Protein AF-A0A3C0U4K0-F1 (afdb_monomer_lite)

pLDDT: mean 78.25, std 8.09, range [46.59, 88.88]

Structure (mmCIF, N/CA/C/O backbone):
data_AF-A0A3C0U4K0-F1
#
_entry.id   AF-A0A3C0U4K0-F1
#
loop_
_atom_site.group_PDB
_atom_site.id
_atom_site.type_symbol
_atom_site.label_atom_id
_atom_site.label_alt_id
_atom_site.label_comp_id
_atom_site.label_asym_id
_atom_site.label_entity_id
_atom_site.label_seq_id
_atom_site.pdbx_PDB_ins_code
_atom_site.Cartn_x
_atom_site.Cartn_y
_atom_site.Cartn_z
_atom_site.occupancy
_atom_site.B_iso_or_equiv
_atom_site.auth_seq_id
_atom_site.auth_comp_id
_atom_site.auth_asym_id
_atom_site.auth_atom_id
_atom_site.pdbx_PDB_model_num
ATOM 1 N N . MET A 1 1 ? 13.706 0.999 4.617 1.00 46.91 1 MET A N 1
ATOM 2 C CA . MET A 1 1 ? 12.674 0.853 3.562 1.00 46.91 1 MET A CA 1
ATOM 3 C C . MET A 1 1 ? 13.389 1.088 2.247 1.00 46.91 1 MET A C 1
ATOM 5 O O . MET A 1 1 ? 13.990 2.145 2.139 1.00 46.91 1 MET A O 1
ATOM 9 N N . LEU A 1 2 ? 13.401 0.131 1.311 1.00 46.59 2 LEU A N 1
ATOM 10 C CA . LEU A 1 2 ? 13.959 0.371 -0.027 1.00 46.59 2 LEU A CA 1
ATOM 11 C C . LEU A 1 2 ? 13.242 1.587 -0.612 1.00 46.59 2 LEU A C 1
ATOM 13 O O . LEU A 1 2 ? 12.026 1.549 -0.818 1.00 46.59 2 LEU A O 1
ATOM 17 N N . SER A 1 3 ? 13.967 2.692 -0.751 1.00 59.81 3 SER A N 1
ATOM 18 C CA . SER A 1 3 ? 13.408 3.938 -1.250 1.00 59.81 3 SER A CA 1
ATOM 19 C C . SER A 1 3 ? 12.890 3.704 -2.669 1.00 59.81 3 SER A C 1
ATOM 21 O O . SER A 1 3 ? 13.427 2.878 -3.411 1.00 59.81 3 SER A O 1
ATOM 23 N N . LYS A 1 4 ? 11.836 4.429 -3.064 1.00 63.00 4 LYS A N 1
ATOM 24 C CA . LYS A 1 4 ? 11.342 4.429 -4.456 1.00 63.00 4 LYS A CA 1
ATOM 25 C C . LYS A 1 4 ? 12.493 4.617 -5.457 1.00 63.00 4 LYS A C 1
ATOM 27 O O . LYS A 1 4 ? 12.485 4.003 -6.514 1.00 63.00 4 LYS A O 1
ATOM 32 N N . ILE A 1 5 ? 13.508 5.379 -5.049 1.00 65.69 5 ILE A N 1
ATOM 33 C CA . ILE A 1 5 ? 14.747 5.653 -5.779 1.00 65.69 5 ILE A CA 1
ATOM 34 C C . ILE A 1 5 ? 15.570 4.376 -6.013 1.00 65.69 5 ILE A C 1
ATOM 36 O O . ILE A 1 5 ? 15.988 4.140 -7.138 1.00 65.69 5 ILE A O 1
ATOM 40 N N . ILE A 1 6 ? 15.753 3.511 -5.004 1.00 67.44 6 ILE A N 1
ATOM 41 C CA . ILE A 1 6 ? 16.517 2.259 -5.170 1.00 67.44 6 ILE A CA 1
ATOM 42 C C . ILE A 1 6 ? 15.798 1.294 -6.121 1.00 67.44 6 ILE A C 1
ATOM 44 O O . ILE A 1 6 ? 16.444 0.639 -6.931 1.00 67.44 6 ILE A O 1
ATOM 48 N N . ARG A 1 7 ? 14.460 1.227 -6.078 1.00 66.75 7 ARG A N 1
ATOM 49 C CA . ARG A 1 7 ? 13.685 0.392 -7.019 1.00 66.75 7 ARG A CA 1
ATOM 50 C C . ARG A 1 7 ? 13.774 0.914 -8.451 1.00 66.75 7 ARG A C 1
ATOM 52 O O . ARG A 1 7 ? 13.896 0.118 -9.378 1.00 66.75 7 ARG A O 1
ATOM 59 N N . LEU A 1 8 ? 13.743 2.237 -8.622 1.00 69.69 8 LEU A N 1
ATOM 60 C CA . LEU A 1 8 ? 13.921 2.875 -9.925 1.00 69.69 8 LEU A CA 1
ATOM 61 C C . LEU A 1 8 ? 15.330 2.609 -10.475 1.00 69.69 8 LEU A C 1
ATOM 63 O O . LEU A 1 8 ? 15.465 2.212 -11.626 1.00 69.69 8 LEU A O 1
ATOM 67 N N . GLY A 1 9 ? 16.357 2.741 -9.628 1.00 76.81 9 GLY A N 1
ATOM 68 C CA . GLY A 1 9 ? 17.744 2.429 -9.977 1.00 76.81 9 GLY A CA 1
ATOM 69 C C . GLY A 1 9 ? 17.935 0.964 -10.370 1.00 76.81 9 GLY A C 1
ATOM 70 O O . GLY A 1 9 ? 18.522 0.685 -11.408 1.00 76.81 9 GLY A O 1
ATOM 71 N N . LEU A 1 10 ? 17.365 0.027 -9.606 1.00 75.62 10 LEU A N 1
ATOM 72 C CA . LEU A 1 10 ? 17.424 -1.401 -9.931 1.00 75.62 10 LEU A CA 1
ATOM 73 C C . LEU A 1 10 ? 16.735 -1.708 -11.268 1.00 75.62 10 LEU A C 1
ATOM 75 O O . LEU A 1 10 ? 17.262 -2.463 -12.078 1.00 75.62 10 LEU A O 1
ATOM 79 N N . THR A 1 11 ? 15.582 -1.084 -11.521 1.00 74.38 11 THR A N 1
ATOM 80 C CA . THR A 1 11 ? 14.860 -1.248 -12.790 1.00 74.38 11 THR A CA 1
ATOM 81 C C . THR A 1 11 ? 15.672 -0.694 -13.962 1.00 74.38 11 THR A C 1
ATOM 83 O O . THR A 1 11 ? 15.757 -1.349 -14.994 1.00 74.38 11 THR A O 1
ATOM 86 N N . ALA A 1 12 ? 16.319 0.465 -13.796 1.00 80.94 12 ALA A N 1
ATOM 87 C CA . ALA A 1 12 ? 17.180 1.055 -14.820 1.00 80.94 12 ALA A CA 1
ATOM 88 C C . ALA A 1 12 ? 18.408 0.181 -15.128 1.00 80.94 12 ALA A C 1
ATOM 90 O O . ALA A 1 12 ? 18.767 0.032 -16.292 1.00 80.94 12 ALA A O 1
ATOM 91 N N . ILE A 1 13 ? 19.010 -0.446 -14.110 1.00 83.38 13 ILE A N 1
ATOM 92 C CA . ILE A 1 13 ? 20.142 -1.370 -14.284 1.00 83.38 13 ILE A CA 1
ATOM 93 C C . ILE A 1 13 ? 19.711 -2.620 -15.058 1.00 83.38 13 ILE A C 1
ATOM 95 O O . ILE A 1 13 ? 20.364 -2.985 -16.030 1.00 83.38 13 ILE A O 1
ATOM 99 N N . ILE A 1 14 ? 18.598 -3.255 -14.671 1.00 80.75 14 ILE A N 1
ATOM 100 C CA . ILE A 1 14 ? 18.091 -4.459 -15.353 1.00 80.75 14 ILE A CA 1
ATOM 101 C C . ILE A 1 14 ? 17.696 -4.133 -16.799 1.00 80.75 14 ILE A C 1
ATOM 103 O O . ILE A 1 14 ? 17.982 -4.905 -17.711 1.00 80.75 14 ILE A O 1
ATOM 107 N N . PHE A 1 15 ? 17.075 -2.974 -17.023 1.00 80.06 15 PHE A N 1
ATOM 108 C CA . PHE A 1 15 ? 16.703 -2.531 -18.362 1.00 80.06 15 PHE A CA 1
ATOM 109 C C . PHE A 1 15 ? 17.937 -2.236 -19.227 1.00 80.06 15 PHE A C 1
ATOM 111 O O . PHE A 1 15 ? 17.999 -2.682 -20.367 1.00 80.06 15 PHE A O 1
ATOM 118 N N . GLY A 1 16 ? 18.956 -1.569 -18.675 1.00 82.62 16 GLY A N 1
ATOM 119 C CA . GLY A 1 16 ? 20.235 -1.355 -19.359 1.00 82.62 16 GLY A CA 1
ATOM 120 C C . GLY A 1 16 ? 20.952 -2.664 -19.700 1.00 82.62 16 GLY A C 1
ATOM 121 O O . GLY A 1 16 ? 21.475 -2.807 -20.801 1.00 82.62 16 GLY A O 1
ATOM 122 N N . TRP A 1 17 ? 20.908 -3.651 -18.800 1.00 81.25 17 TRP A N 1
ATOM 123 C CA . TRP A 1 17 ? 21.466 -4.985 -19.040 1.00 81.25 17 TRP A CA 1
ATOM 124 C C . TRP A 1 17 ? 20.716 -5.747 -20.140 1.00 81.25 17 TRP A C 1
ATOM 126 O O . TRP A 1 17 ? 21.332 -6.411 -20.969 1.00 81.25 17 TRP A O 1
ATOM 136 N N . SER A 1 18 ? 19.387 -5.613 -20.184 1.00 79.00 18 SER A N 1
ATOM 137 C CA . SER A 1 18 ? 18.560 -6.165 -21.262 1.00 79.00 18 SER A CA 1
ATOM 138 C C . SER A 1 18 ? 18.928 -5.539 -22.614 1.00 79.00 18 SER A C 1
ATOM 140 O O . SER A 1 18 ? 19.164 -6.273 -23.569 1.00 79.00 18 SER A O 1
ATOM 142 N N . VAL A 1 19 ? 19.088 -4.208 -22.689 1.00 80.19 19 VAL A N 1
ATOM 143 C CA . VAL A 1 19 ? 19.543 -3.505 -23.909 1.00 80.19 19 VAL A CA 1
ATOM 144 C C . VAL A 1 19 ? 20.926 -3.982 -24.354 1.00 80.19 19 VAL A C 1
ATOM 146 O O . VAL A 1 19 ? 21.139 -4.187 -25.545 1.00 80.19 19 VAL A O 1
ATOM 149 N N . TRP A 1 20 ? 21.852 -4.206 -23.420 1.00 81.75 20 TRP A N 1
ATOM 150 C CA . TRP A 1 20 ? 23.182 -4.721 -23.747 1.00 81.75 20 TRP A CA 1
ATOM 151 C C . TRP A 1 20 ? 23.132 -6.139 -24.339 1.00 81.75 20 TRP A C 1
ATOM 153 O O . TRP A 1 20 ? 23.765 -6.388 -25.361 1.00 81.75 20 TRP A O 1
ATOM 163 N N . GLN A 1 21 ? 22.299 -7.034 -23.795 1.00 78.44 21 GLN A N 1
ATOM 164 C CA . GLN A 1 21 ? 22.098 -8.368 -24.380 1.00 78.44 21 GLN A CA 1
ATOM 165 C C . GLN A 1 21 ? 21.460 -8.346 -25.775 1.00 78.44 21 GLN A C 1
ATOM 167 O O . GLN A 1 21 ? 21.741 -9.227 -26.583 1.00 78.44 21 GLN A O 1
ATOM 172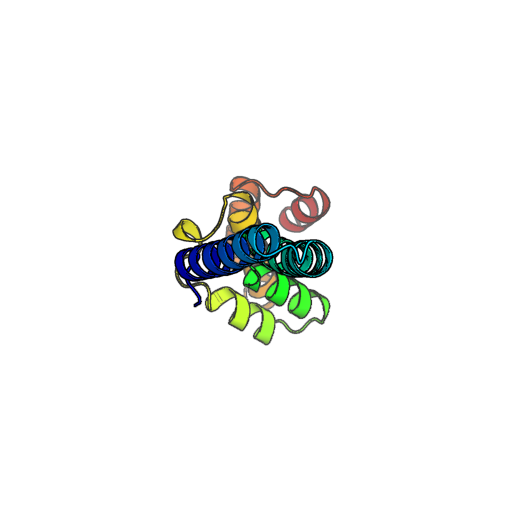 N N . PHE A 1 22 ? 20.632 -7.342 -26.087 1.00 76.81 22 PHE A N 1
ATOM 173 C CA . PHE A 1 22 ? 20.119 -7.165 -27.448 1.00 76.81 22 PHE A CA 1
ATOM 174 C C . PHE A 1 22 ? 21.216 -6.762 -28.445 1.00 76.81 22 PHE A C 1
ATOM 176 O O . PHE A 1 22 ? 21.119 -7.130 -29.614 1.00 76.81 22 PHE A O 1
ATOM 183 N N . ILE A 1 23 ? 22.249 -6.033 -28.003 1.00 80.50 23 ILE A N 1
ATOM 184 C CA . ILE A 1 23 ? 23.391 -5.639 -28.848 1.00 80.50 23 ILE A CA 1
ATOM 185 C C . ILE A 1 23 ? 24.303 -6.841 -29.130 1.00 80.50 23 ILE A C 1
ATOM 187 O O . ILE A 1 23 ? 24.794 -6.975 -30.246 1.00 80.50 23 ILE A O 1
ATOM 191 N N . ASP A 1 24 ? 24.477 -7.732 -28.151 1.00 79.06 24 ASP A N 1
ATOM 192 C CA . ASP A 1 24 ? 25.335 -8.925 -28.256 1.00 79.06 24 ASP A CA 1
ATOM 193 C C . ASP A 1 24 ? 24.707 -10.073 -29.082 1.00 79.06 24 ASP A C 1
ATOM 195 O O . ASP A 1 24 ? 25.312 -11.123 -29.270 1.00 79.06 24 ASP A O 1
ATOM 199 N N . GLY A 1 25 ? 23.484 -9.889 -29.600 1.00 77.31 25 GLY A N 1
ATOM 200 C CA . GLY A 1 25 ? 22.786 -10.868 -30.447 1.00 77.31 25 GLY A CA 1
ATOM 201 C C . GLY A 1 25 ? 21.980 -11.932 -29.688 1.00 77.31 25 GLY A C 1
ATOM 202 O O . GLY A 1 25 ? 21.253 -12.710 -30.307 1.00 77.31 25 GLY A O 1
ATOM 203 N N . GLU A 1 26 ? 22.011 -11.924 -28.353 1.00 78.62 26 GLU A N 1
ATOM 204 C CA . GLU A 1 26 ? 21.274 -12.837 -27.466 1.00 78.62 26 GLU A CA 1
ATOM 205 C C . GLU A 1 26 ? 19.817 -12.379 -27.247 1.00 78.62 26 GLU A C 1
ATOM 207 O O . GLU A 1 26 ? 19.356 -12.126 -26.128 1.00 78.62 26 GLU A O 1
ATOM 212 N N . ILE A 1 27 ? 19.055 -12.276 -28.343 1.00 73.69 27 ILE A N 1
ATOM 213 C CA . ILE A 1 27 ? 17.678 -11.741 -28.372 1.00 73.69 27 ILE A CA 1
ATOM 214 C C . ILE A 1 27 ? 16.750 -12.496 -27.400 1.00 73.69 27 ILE A C 1
ATOM 216 O O . ILE A 1 27 ? 15.911 -11.886 -26.732 1.00 73.69 27 ILE A O 1
ATOM 220 N N . GLY A 1 28 ? 16.914 -13.818 -27.278 1.00 76.00 28 GLY A N 1
ATOM 221 C CA . GLY A 1 28 ? 16.110 -14.646 -26.373 1.00 76.00 28 GLY A CA 1
ATOM 222 C C . GLY A 1 28 ? 16.347 -14.326 -24.894 1.00 76.00 28 GLY A C 1
ATOM 223 O O . GLY A 1 28 ? 15.399 -14.270 -24.109 1.00 76.00 28 GLY A O 1
ATOM 224 N N . ASN A 1 29 ? 17.595 -14.050 -24.519 1.00 75.50 29 ASN A N 1
ATOM 225 C CA . ASN A 1 29 ? 17.968 -13.740 -23.143 1.00 75.50 29 ASN A CA 1
ATOM 226 C C . ASN A 1 29 ? 17.589 -12.286 -22.779 1.00 75.50 29 ASN A C 1
ATOM 228 O O . ASN A 1 29 ? 17.064 -12.025 -21.691 1.00 75.50 29 ASN A O 1
ATOM 232 N N . GLY A 1 30 ? 17.691 -11.359 -23.742 1.00 72.94 30 GLY A N 1
ATOM 233 C CA . GLY A 1 30 ? 17.207 -9.980 -23.604 1.00 72.94 30 GLY A CA 1
ATOM 234 C C . GLY A 1 30 ? 15.699 -9.898 -23.323 1.00 72.94 30 GLY A C 1
ATOM 235 O O . GLY A 1 30 ? 15.274 -9.151 -22.435 1.00 72.94 30 GLY A O 1
ATOM 236 N N . ILE A 1 31 ? 14.891 -10.720 -24.008 1.00 76.69 31 ILE A N 1
ATOM 237 C CA . ILE A 1 31 ? 13.444 -10.862 -23.755 1.00 76.69 31 ILE A CA 1
ATOM 238 C C . ILE A 1 31 ? 13.178 -11.524 -22.397 1.00 76.69 31 ILE A C 1
ATOM 240 O O . ILE A 1 31 ? 12.294 -11.083 -21.657 1.00 76.69 31 ILE A O 1
ATOM 244 N N . ALA A 1 32 ? 13.953 -12.548 -22.029 1.00 80.06 32 ALA A N 1
ATOM 245 C CA . ALA A 1 32 ? 13.815 -13.211 -20.735 1.00 80.06 32 ALA A CA 1
ATOM 246 C C . ALA A 1 32 ? 14.066 -12.256 -19.556 1.00 80.06 32 ALA A C 1
ATOM 248 O O . ALA A 1 32 ? 13.407 -12.388 -18.529 1.00 80.06 32 ALA A O 1
ATOM 249 N N . LEU A 1 33 ? 14.948 -11.261 -19.712 1.00 75.19 33 LEU A N 1
ATOM 250 C CA . LEU A 1 33 ? 15.218 -10.215 -18.715 1.00 75.19 33 LEU A CA 1
ATOM 251 C C . LEU A 1 33 ? 14.136 -9.126 -18.634 1.00 75.19 33 LEU A C 1
ATOM 253 O O . LEU A 1 33 ? 13.964 -8.511 -17.577 1.00 75.19 33 LEU A O 1
ATOM 257 N N . LEU A 1 34 ? 13.361 -8.907 -19.700 1.00 77.12 34 LEU A N 1
ATOM 258 C CA . LEU A 1 34 ? 12.244 -7.953 -19.696 1.00 77.12 34 LEU A CA 1
ATOM 259 C C . LEU A 1 34 ? 11.087 -8.405 -18.793 1.00 77.12 34 LEU A C 1
ATOM 261 O O . LEU A 1 34 ? 10.452 -7.570 -18.151 1.00 77.12 34 LEU A O 1
ATOM 265 N N . LEU A 1 35 ? 10.834 -9.712 -18.687 1.00 78.25 35 LEU A N 1
ATOM 266 C CA . LEU A 1 35 ? 9.815 -10.283 -17.794 1.00 78.25 35 LEU A CA 1
ATOM 267 C C . LEU A 1 35 ? 10.041 -9.943 -16.302 1.00 78.25 35 LEU A C 1
ATOM 269 O O . LEU A 1 35 ? 9.149 -9.353 -15.684 1.00 78.25 35 LEU A O 1
ATOM 273 N N . PRO A 1 36 ? 11.203 -10.249 -15.691 1.00 74.69 36 PRO A N 1
ATOM 274 C CA . PRO A 1 36 ? 11.488 -9.866 -14.315 1.00 74.69 36 PRO A CA 1
ATOM 275 C C . PRO A 1 36 ? 11.595 -8.345 -14.153 1.00 74.69 36 PRO A C 1
ATOM 277 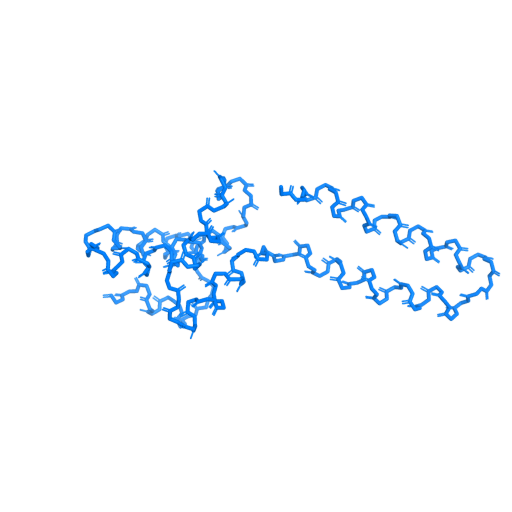O O . PRO A 1 36 ? 11.132 -7.825 -13.137 1.00 74.69 36 PRO A O 1
ATOM 280 N N . ALA A 1 37 ? 12.100 -7.607 -15.152 1.00 75.56 37 ALA A N 1
ATOM 281 C CA . ALA A 1 37 ? 12.091 -6.141 -15.126 1.00 75.56 37 ALA A CA 1
ATOM 282 C C . ALA A 1 37 ? 10.663 -5.578 -15.026 1.00 75.56 37 ALA A C 1
ATOM 284 O O . ALA A 1 37 ? 10.393 -4.701 -14.202 1.00 75.56 37 ALA A O 1
ATOM 285 N N . ALA A 1 38 ? 9.729 -6.124 -15.809 1.00 74.94 38 ALA A N 1
ATOM 286 C CA . ALA A 1 38 ? 8.324 -5.740 -15.780 1.00 74.94 38 ALA A CA 1
ATOM 287 C C . ALA A 1 38 ? 7.673 -6.055 -14.424 1.00 74.94 38 ALA A C 1
ATOM 289 O O . ALA A 1 38 ? 6.939 -5.223 -13.896 1.00 74.94 38 ALA A O 1
ATOM 290 N N . ILE A 1 39 ? 7.976 -7.204 -13.810 1.00 75.81 39 ILE A N 1
ATOM 291 C CA . ILE A 1 39 ? 7.471 -7.558 -12.470 1.00 75.81 39 ILE A CA 1
ATOM 292 C C . ILE A 1 39 ? 7.972 -6.563 -11.410 1.00 75.81 39 ILE A C 1
ATOM 294 O O . ILE A 1 39 ? 7.191 -6.080 -10.579 1.00 75.81 39 ILE A O 1
ATOM 298 N N . VAL A 1 40 ? 9.257 -6.204 -11.448 1.00 71.75 40 VAL A N 1
ATOM 299 C CA . VAL A 1 40 ? 9.844 -5.216 -10.527 1.00 71.75 40 VAL A CA 1
ATOM 300 C C . VAL A 1 40 ? 9.207 -3.837 -10.733 1.00 71.75 40 VAL A C 1
ATOM 302 O O . VAL A 1 40 ? 8.827 -3.183 -9.755 1.00 71.75 40 VAL A O 1
ATOM 305 N N . LEU A 1 41 ? 8.990 -3.432 -11.988 1.00 71.44 41 LEU A N 1
ATOM 306 C CA . LEU A 1 41 ? 8.294 -2.194 -12.341 1.00 71.44 41 LEU A CA 1
ATOM 307 C C . LEU A 1 41 ? 6.834 -2.201 -11.853 1.00 71.44 41 LEU A C 1
ATOM 309 O O . LEU A 1 41 ? 6.370 -1.221 -11.278 1.00 71.44 41 LEU A O 1
ATOM 313 N N . PHE A 1 42 ? 6.100 -3.306 -11.993 1.00 66.62 42 PHE A N 1
ATOM 314 C CA . PHE A 1 42 ? 4.725 -3.419 -11.486 1.00 66.62 42 PHE A CA 1
ATOM 315 C C . PHE A 1 42 ? 4.648 -3.266 -9.965 1.00 66.62 42 PHE A C 1
ATOM 317 O O . PHE A 1 42 ? 3.737 -2.623 -9.431 1.00 66.62 42 PHE A O 1
ATOM 324 N N . THR A 1 43 ? 5.644 -3.794 -9.260 1.00 64.06 43 THR A N 1
ATOM 325 C CA . THR A 1 43 ? 5.743 -3.703 -7.800 1.00 64.06 43 THR A CA 1
ATOM 326 C C . THR A 1 43 ? 6.050 -2.266 -7.330 1.00 64.06 43 THR A C 1
ATOM 328 O O . THR A 1 43 ? 5.822 -1.917 -6.171 1.00 64.06 43 THR A O 1
ATOM 331 N N . TYR A 1 44 ? 6.489 -1.370 -8.224 1.00 64.19 44 TYR A N 1
ATOM 332 C CA . TYR A 1 44 ? 6.646 0.060 -7.934 1.00 64.19 44 TYR A CA 1
ATOM 333 C C . TYR A 1 44 ? 5.304 0.794 -7.758 1.00 64.19 44 TYR A C 1
ATOM 335 O O . TYR A 1 44 ? 5.194 1.698 -6.925 1.00 64.19 44 TYR A O 1
ATOM 343 N N . PHE A 1 45 ? 4.261 0.404 -8.500 1.00 59.59 45 PHE A N 1
ATOM 344 C CA . PHE A 1 45 ? 2.988 1.137 -8.519 1.00 59.59 45 PHE A CA 1
ATOM 345 C C . PHE A 1 45 ? 2.126 0.922 -7.263 1.00 59.59 45 PHE A C 1
ATOM 347 O O . PHE A 1 45 ? 1.329 1.796 -6.899 1.00 59.59 45 PHE A O 1
ATOM 354 N N . ARG A 1 46 ? 2.274 -0.208 -6.557 1.00 61.94 46 ARG A N 1
ATOM 355 C CA . ARG A 1 46 ? 1.537 -0.497 -5.313 1.00 61.94 46 ARG A CA 1
ATOM 356 C C . ARG A 1 46 ? 2.459 -0.547 -4.102 1.00 61.94 46 ARG A C 1
ATOM 358 O O . ARG A 1 46 ? 3.471 -1.231 -4.096 1.00 61.94 46 ARG A O 1
ATOM 365 N N . ASN A 1 47 ? 2.059 0.132 -3.027 1.00 71.44 47 ASN A N 1
ATOM 366 C CA . ASN A 1 47 ? 2.760 0.027 -1.752 1.00 71.44 47 ASN A CA 1
ATOM 367 C C . ASN A 1 47 ? 2.516 -1.362 -1.135 1.00 71.44 47 ASN A C 1
ATOM 369 O O . ASN A 1 47 ? 1.439 -1.626 -0.598 1.00 71.44 47 ASN A O 1
ATOM 373 N N . GLU A 1 48 ? 3.522 -2.237 -1.199 1.00 72.62 48 GLU A N 1
ATOM 374 C CA . GLU A 1 48 ? 3.506 -3.612 -0.667 1.00 72.62 48 GLU A CA 1
ATOM 375 C C . GLU A 1 48 ? 2.982 -3.699 0.768 1.00 72.62 48 GLU A C 1
ATOM 377 O O . GLU A 1 48 ? 2.322 -4.662 1.138 1.00 72.62 48 GLU A O 1
ATOM 382 N N . ARG A 1 49 ? 3.230 -2.676 1.589 1.00 76.19 49 ARG A N 1
ATOM 383 C CA . ARG A 1 49 ? 2.856 -2.694 3.008 1.00 76.19 49 ARG A CA 1
ATOM 384 C C . ARG A 1 49 ? 1.357 -2.605 3.239 1.00 76.19 49 ARG A C 1
ATOM 386 O O . ARG A 1 49 ? 0.876 -3.260 4.155 1.00 76.19 49 ARG A O 1
ATOM 393 N N . ILE A 1 50 ? 0.631 -1.884 2.382 1.00 81.62 50 ILE A N 1
ATOM 394 C CA . ILE A 1 50 ? -0.840 -1.904 2.394 1.00 81.62 50 ILE A CA 1
ATOM 395 C C . ILE A 1 50 ? -1.356 -3.279 1.964 1.00 81.62 50 ILE A C 1
ATOM 397 O O . ILE A 1 50 ? -2.339 -3.779 2.503 1.00 81.62 50 ILE A O 1
ATOM 401 N N . LEU A 1 51 ? -0.682 -3.912 1.003 1.00 81.88 51 LEU A N 1
ATOM 402 C CA . LEU A 1 51 ? -1.071 -5.233 0.521 1.00 81.88 51 LEU A CA 1
ATOM 403 C C . LEU A 1 51 ? -0.866 -6.307 1.603 1.00 81.88 51 LEU A C 1
ATOM 405 O O . LEU A 1 51 ? -1.744 -7.136 1.829 1.00 81.88 51 LEU A O 1
ATOM 409 N N . ILE A 1 52 ? 0.260 -6.241 2.316 1.00 82.75 52 ILE A N 1
ATOM 410 C CA . ILE A 1 52 ? 0.583 -7.121 3.444 1.00 82.75 52 ILE A CA 1
ATOM 411 C C . ILE A 1 52 ? -0.390 -6.891 4.605 1.00 82.75 52 ILE A C 1
ATOM 413 O O . ILE A 1 52 ? -0.902 -7.854 5.173 1.00 82.75 52 ILE A O 1
ATOM 417 N N . SER A 1 53 ? -0.713 -5.638 4.942 1.00 84.31 53 SER A N 1
ATOM 418 C CA . SER A 1 53 ? -1.693 -5.362 5.995 1.00 84.31 53 SER A CA 1
ATOM 419 C C . SER A 1 53 ? -3.095 -5.851 5.622 1.00 84.31 53 SER A C 1
ATOM 421 O O . SER A 1 53 ? -3.760 -6.433 6.471 1.00 84.31 53 SER A O 1
ATOM 423 N N . LEU A 1 54 ? -3.525 -5.707 4.359 1.00 84.44 54 LEU A N 1
ATOM 424 C CA . LEU A 1 54 ? -4.778 -6.293 3.853 1.00 84.44 54 LEU A CA 1
ATOM 425 C C . LEU A 1 54 ? -4.783 -7.822 3.949 1.00 84.44 54 LEU A C 1
ATOM 427 O O . LEU A 1 54 ? -5.805 -8.424 4.267 1.00 84.44 54 LEU A O 1
ATOM 431 N N . TYR A 1 55 ? -3.656 -8.470 3.653 1.00 86.00 55 TYR A N 1
ATOM 432 C CA . TYR A 1 55 ? -3.526 -9.919 3.783 1.00 86.00 55 TYR A CA 1
ATOM 433 C C . TYR A 1 55 ? -3.667 -10.378 5.239 1.00 86.00 55 TYR A C 1
ATOM 435 O O . TYR A 1 55 ? -4.421 -11.308 5.513 1.00 86.00 55 TYR A O 1
ATOM 443 N N . HIS A 1 56 ? -3.001 -9.700 6.177 1.00 85.38 56 HIS A N 1
ATOM 444 C CA . HIS A 1 56 ? -3.133 -10.004 7.603 1.00 85.38 56 HIS A CA 1
ATOM 445 C C . HIS A 1 56 ? -4.537 -9.708 8.141 1.00 85.38 56 HIS A C 1
ATOM 447 O O . HIS A 1 56 ? -5.067 -10.521 8.893 1.00 85.38 56 HIS A O 1
ATOM 453 N N . MET A 1 57 ? -5.175 -8.623 7.688 1.00 83.56 57 MET A N 1
ATOM 454 C CA . MET A 1 57 ? -6.555 -8.290 8.059 1.00 83.56 57 MET A CA 1
ATOM 455 C C . MET A 1 57 ? -7.543 -9.373 7.619 1.00 83.56 57 MET A C 1
ATOM 457 O O . MET A 1 57 ? -8.408 -9.769 8.390 1.00 83.56 57 MET A O 1
ATOM 461 N N . ARG A 1 58 ? -7.370 -9.920 6.407 1.00 84.31 58 ARG A N 1
ATOM 462 C CA . ARG A 1 58 ? -8.183 -11.043 5.903 1.00 84.31 58 ARG A CA 1
ATOM 463 C C . ARG A 1 58 ? -7.998 -12.337 6.694 1.00 84.31 58 ARG A C 1
ATOM 465 O O . ARG A 1 58 ? -8.882 -13.182 6.677 1.00 84.31 58 ARG A O 1
ATOM 472 N N . LYS A 1 59 ? -6.863 -12.497 7.375 1.00 83.88 59 LYS A N 1
ATOM 473 C CA . LYS A 1 59 ? -6.592 -13.616 8.287 1.00 83.88 59 LYS A CA 1
ATOM 474 C C . LYS A 1 59 ? -6.989 -13.321 9.738 1.00 83.88 59 LYS A C 1
ATOM 476 O O . LYS A 1 59 ? -6.623 -14.092 10.618 1.00 83.88 59 LYS A O 1
ATOM 481 N N . SER A 1 60 ? -7.677 -12.206 9.992 1.00 79.81 60 SER A N 1
ATOM 482 C CA . SER A 1 60 ? -8.034 -11.727 11.334 1.00 79.81 60 SER A CA 1
ATOM 483 C C . SER A 1 60 ? -6.828 -11.474 12.259 1.00 79.81 60 SER A C 1
ATOM 485 O O . SER A 1 60 ? -6.984 -11.375 13.472 1.00 79.81 60 SER A O 1
ATOM 487 N N . ASP A 1 61 ? -5.613 -11.329 11.711 1.00 85.75 61 ASP A N 1
ATOM 488 C CA . ASP A 1 61 ? -4.390 -11.050 12.478 1.00 85.75 61 ASP A CA 1
ATOM 489 C C . ASP A 1 61 ? -4.138 -9.535 12.539 1.00 85.75 61 ASP A C 1
ATOM 491 O O . ASP A 1 61 ? -3.358 -8.947 11.780 1.00 85.75 61 ASP A O 1
ATOM 495 N N . VAL A 1 62 ? -4.864 -8.893 13.450 1.00 84.25 62 VAL A N 1
ATOM 496 C CA . VAL A 1 62 ? -4.923 -7.433 13.611 1.00 84.25 62 VAL A CA 1
ATOM 497 C C . VAL A 1 62 ? -3.583 -6.847 14.066 1.00 84.25 62 VAL A C 1
ATOM 499 O O . VAL A 1 62 ? -3.177 -5.780 13.605 1.00 84.25 62 VAL A O 1
ATOM 502 N N . ALA A 1 63 ? -2.851 -7.569 14.921 1.00 85.75 63 ALA A N 1
ATOM 503 C CA . ALA A 1 63 ? -1.569 -7.126 15.464 1.00 85.75 63 ALA A CA 1
ATOM 504 C C . ALA A 1 63 ? -0.478 -7.067 14.383 1.00 85.75 63 ALA A C 1
ATOM 506 O O . ALA A 1 63 ? 0.272 -6.089 14.291 1.00 85.75 63 ALA A O 1
ATOM 507 N N . LYS A 1 64 ? -0.395 -8.084 13.510 1.00 83.94 64 LYS A N 1
ATOM 508 C CA . LYS A 1 64 ? 0.548 -8.052 12.378 1.00 83.94 64 LYS A CA 1
ATOM 509 C C . LYS A 1 64 ? 0.134 -7.047 11.309 1.00 83.94 64 LYS A C 1
ATOM 511 O O . LYS A 1 64 ? 1.013 -6.426 10.695 1.00 83.94 64 LYS A O 1
ATOM 516 N N . ALA A 1 65 ? -1.170 -6.861 11.099 1.00 84.06 65 ALA A N 1
ATOM 517 C CA . ALA A 1 65 ? -1.686 -5.839 10.195 1.00 84.06 65 ALA A CA 1
ATOM 518 C C . ALA A 1 65 ? -1.269 -4.435 10.659 1.00 84.06 65 ALA A C 1
ATOM 520 O O . ALA A 1 65 ? -0.661 -3.699 9.880 1.00 84.06 65 ALA A O 1
ATOM 521 N N . GLU A 1 66 ? -1.484 -4.107 11.936 1.00 84.81 66 GLU A N 1
ATOM 522 C CA . GLU A 1 66 ? -1.080 -2.834 12.540 1.00 84.81 66 GLU A CA 1
ATOM 523 C C . GLU A 1 66 ? 0.434 -2.630 12.468 1.00 84.81 66 GLU A C 1
ATOM 525 O O . GLU A 1 66 ? 0.898 -1.592 11.996 1.00 84.81 66 GLU A O 1
ATOM 530 N N . LYS A 1 67 ? 1.224 -3.643 12.846 1.00 86.19 67 LYS A N 1
ATOM 531 C CA . LYS A 1 67 ? 2.690 -3.571 12.785 1.00 86.19 67 LYS A CA 1
ATOM 532 C C . LYS A 1 67 ? 3.195 -3.285 11.374 1.00 86.19 67 LYS A C 1
ATOM 534 O O . LYS A 1 67 ? 4.189 -2.581 11.218 1.00 86.19 67 LYS A O 1
ATOM 539 N N . SER A 1 68 ? 2.534 -3.822 10.350 1.00 82.44 68 SER A N 1
ATOM 540 C CA . SER A 1 68 ? 2.870 -3.583 8.941 1.00 82.44 68 SER A CA 1
ATOM 541 C C . SER A 1 68 ? 2.445 -2.188 8.471 1.00 82.44 68 SER A C 1
ATOM 543 O O . SER A 1 68 ? 3.173 -1.560 7.695 1.00 82.44 68 SER A O 1
ATOM 545 N N . LEU A 1 69 ? 1.318 -1.689 8.991 1.00 82.88 69 LEU A N 1
ATOM 546 C CA . LEU A 1 69 ? 0.773 -0.361 8.717 1.00 82.88 69 LEU A CA 1
ATOM 547 C C . LEU A 1 69 ? 1.621 0.748 9.363 1.00 82.88 69 LEU A C 1
ATOM 549 O O . LEU A 1 69 ? 2.117 1.623 8.662 1.00 82.88 69 LEU A O 1
ATOM 553 N N . LEU A 1 70 ? 1.868 0.670 10.676 1.00 81.56 70 LEU A N 1
ATOM 554 C CA . LEU A 1 70 ? 2.633 1.651 11.466 1.00 81.56 70 LEU A CA 1
ATOM 555 C C . LEU A 1 70 ? 4.087 1.770 11.032 1.00 81.56 70 LEU A C 1
ATOM 557 O O . LEU A 1 70 ? 4.732 2.804 11.185 1.00 81.56 70 LEU A O 1
ATOM 561 N N . ARG A 1 71 ? 4.603 0.710 10.420 1.00 80.75 71 ARG A N 1
ATOM 562 C CA . ARG A 1 71 ? 5.917 0.707 9.796 1.00 80.75 71 ARG A CA 1
ATOM 563 C C . ARG A 1 71 ? 6.020 1.807 8.725 1.00 80.75 71 ARG A C 1
ATOM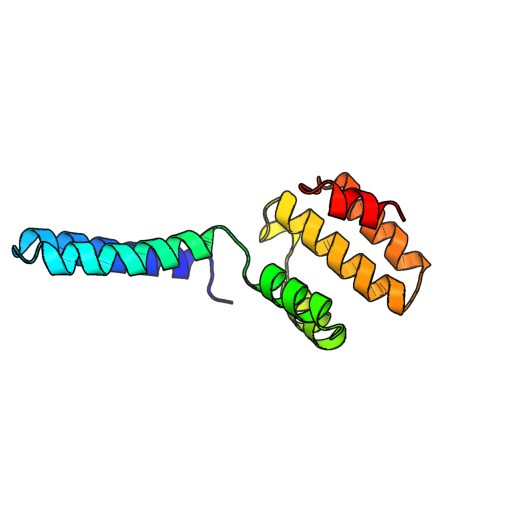 565 O O . ARG A 1 71 ? 7.126 2.071 8.248 1.00 80.75 71 ARG A O 1
ATOM 572 N N . ILE A 1 72 ? 4.904 2.346 8.208 1.00 79.19 72 ILE A N 1
ATOM 573 C CA . ILE A 1 72 ? 4.832 3.460 7.248 1.00 79.19 72 ILE A CA 1
ATOM 574 C C . ILE A 1 72 ? 4.955 4.774 8.036 1.00 79.19 72 ILE A C 1
ATOM 576 O O . ILE A 1 72 ? 3.957 5.379 8.410 1.00 79.19 72 ILE A O 1
ATOM 580 N N . SER A 1 73 ? 6.184 5.246 8.257 1.00 64.19 73 SER A N 1
ATOM 581 C CA . SER A 1 73 ? 6.435 6.443 9.080 1.00 64.19 73 SER A CA 1
ATOM 582 C C . SER A 1 73 ? 5.866 7.752 8.513 1.00 64.19 73 SER A C 1
ATOM 584 O O . SER A 1 73 ? 5.706 8.716 9.251 1.00 64.19 73 SER A O 1
ATOM 586 N N . SER A 1 74 ? 5.574 7.844 7.209 1.00 71.81 74 SER A N 1
ATOM 587 C CA . SER A 1 74 ? 5.027 9.072 6.600 1.00 71.81 74 SER A CA 1
ATOM 588 C C . SER A 1 74 ? 3.998 8.767 5.509 1.00 71.81 74 SER A C 1
ATOM 590 O O . SER A 1 74 ? 4.332 8.816 4.317 1.00 71.81 74 SER A O 1
ATOM 592 N N . PRO A 1 75 ? 2.740 8.470 5.888 1.00 68.50 75 PRO A N 1
ATOM 593 C CA . PRO A 1 75 ? 1.699 8.077 4.946 1.00 68.50 75 PRO A CA 1
ATOM 594 C C . PRO A 1 75 ? 1.420 9.155 3.890 1.00 68.50 75 PRO A C 1
ATOM 596 O O . PRO A 1 75 ? 1.364 8.863 2.702 1.00 68.50 75 PRO A O 1
ATOM 599 N N . GLN A 1 76 ? 1.346 10.420 4.315 1.00 66.69 76 GLN A N 1
ATOM 600 C CA . GLN A 1 76 ? 1.001 11.563 3.457 1.00 66.69 76 GLN A CA 1
ATOM 601 C C . GLN A 1 76 ? 2.040 11.885 2.382 1.00 66.69 76 GLN A C 1
ATOM 603 O O . GLN A 1 76 ? 1.670 12.294 1.289 1.00 66.69 76 GLN A O 1
ATOM 608 N N . LYS A 1 77 ? 3.331 11.674 2.666 1.00 66.50 77 LYS A N 1
ATOM 609 C CA . LYS A 1 77 ? 4.410 11.906 1.692 1.00 66.50 77 LYS A CA 1
ATOM 610 C C . LYS A 1 77 ? 4.696 10.681 0.823 1.00 66.50 77 LYS A C 1
ATOM 612 O O . LYS A 1 77 ? 5.176 10.813 -0.297 1.00 66.50 77 LYS A O 1
ATOM 617 N N . SER A 1 78 ? 4.434 9.480 1.340 1.00 64.25 78 SER A N 1
ATOM 618 C CA . SER A 1 78 ? 4.851 8.239 0.675 1.00 64.25 78 SER A CA 1
ATOM 619 C C . SER A 1 78 ? 3.778 7.644 -0.236 1.00 64.25 78 SER A C 1
ATOM 621 O O . SER A 1 78 ? 4.126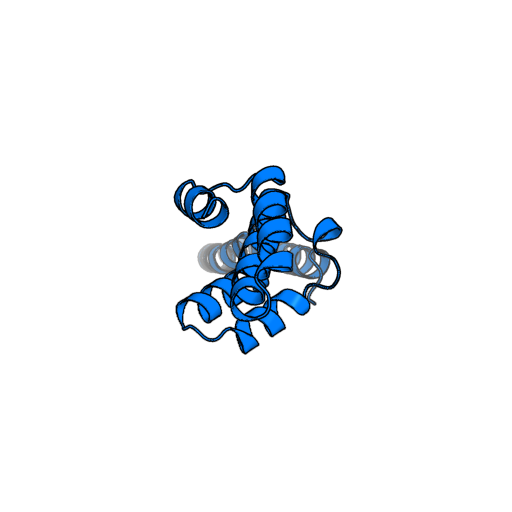 6.929 -1.183 1.00 64.25 78 SER A O 1
ATOM 623 N N . LEU A 1 79 ? 2.495 7.907 0.036 1.00 71.44 79 LEU A N 1
ATOM 624 C CA . LEU A 1 79 ? 1.371 7.251 -0.628 1.00 71.44 79 LEU A CA 1
ATOM 625 C C . LEU A 1 79 ? 0.574 8.194 -1.529 1.00 71.44 79 LEU A C 1
ATOM 627 O O . LEU A 1 79 ? 0.369 9.364 -1.229 1.00 71.44 79 LEU A O 1
ATOM 631 N N . ILE A 1 80 ? 0.092 7.636 -2.639 1.00 78.31 80 ILE A N 1
ATOM 632 C CA . ILE A 1 80 ? -0.861 8.292 -3.545 1.00 78.31 80 ILE A CA 1
ATOM 633 C C . ILE A 1 80 ? -2.205 8.431 -2.808 1.00 78.31 80 ILE A C 1
ATOM 635 O O . ILE A 1 80 ? -2.535 7.558 -2.008 1.00 78.31 80 ILE A O 1
ATOM 639 N N . LYS A 1 81 ? -3.013 9.466 -3.095 1.00 78.19 81 LYS A N 1
ATOM 640 C CA . LYS A 1 81 ? -4.310 9.730 -2.422 1.00 78.19 81 LYS A CA 1
ATOM 641 C C . LYS A 1 81 ? -5.174 8.475 -2.216 1.00 78.19 81 LYS A C 1
ATOM 643 O O . LYS A 1 81 ? -5.608 8.215 -1.102 1.00 78.19 81 LYS A O 1
ATOM 648 N N . GLY A 1 82 ? -5.331 7.637 -3.244 1.00 77.94 82 GLY A N 1
ATOM 649 C CA . GLY A 1 82 ? -6.086 6.385 -3.111 1.00 77.94 82 GLY A CA 1
ATOM 650 C C . GLY A 1 82 ? -5.477 5.421 -2.086 1.00 77.94 82 GLY A C 1
ATOM 651 O O . GLY A 1 82 ? -6.181 4.891 -1.237 1.00 77.94 82 GLY A O 1
ATOM 652 N N . GLN A 1 83 ? -4.156 5.234 -2.105 1.00 80.88 83 GLN A N 1
ATOM 653 C CA . GLN A 1 83 ? -3.462 4.402 -1.119 1.00 80.88 83 GLN A CA 1
ATOM 654 C C . GLN A 1 83 ? -3.519 5.007 0.298 1.00 80.88 83 GLN A C 1
ATOM 656 O O . GLN A 1 83 ? -3.586 4.273 1.279 1.00 80.88 83 GLN A O 1
ATOM 661 N N . LEU A 1 84 ? -3.525 6.337 0.417 1.00 84.75 84 LEU A N 1
ATOM 662 C CA . LEU A 1 84 ? -3.708 7.038 1.688 1.00 84.75 84 LEU A CA 1
ATOM 663 C C . LEU A 1 84 ? -5.110 6.802 2.271 1.00 84.75 84 LEU A C 1
ATOM 665 O O . LEU A 1 84 ? -5.245 6.573 3.470 1.00 84.75 84 LEU A O 1
ATOM 669 N N . ALA A 1 85 ? -6.139 6.797 1.421 1.00 86.62 85 ALA A N 1
ATOM 670 C CA . ALA A 1 85 ? -7.505 6.477 1.824 1.00 86.62 85 ALA A CA 1
ATOM 671 C C . ALA A 1 85 ? -7.586 5.043 2.383 1.00 86.62 85 ALA A C 1
ATOM 673 O O . ALA A 1 85 ? -8.120 4.834 3.470 1.00 86.62 85 ALA A O 1
ATOM 674 N N . TYR A 1 86 ? -6.946 4.078 1.710 1.00 86.62 86 TYR A N 1
ATOM 675 C CA . TYR A 1 86 ? -6.822 2.696 2.194 1.00 86.62 86 TYR A CA 1
ATOM 676 C C . TYR A 1 86 ? -6.070 2.576 3.522 1.00 86.62 86 TYR A C 1
ATOM 678 O O . TYR A 1 86 ? -6.439 1.762 4.366 1.00 86.62 86 TYR A O 1
ATOM 686 N N . TYR A 1 87 ? -5.031 3.388 3.731 1.00 87.94 87 TYR A N 1
ATOM 687 C CA . TYR A 1 87 ? -4.314 3.431 5.004 1.00 87.94 87 TYR A CA 1
ATOM 688 C C . TYR A 1 87 ? -5.237 3.860 6.154 1.00 87.94 87 TYR A C 1
ATOM 690 O O . TYR A 1 87 ? -5.266 3.200 7.191 1.00 87.94 87 TYR A O 1
ATOM 698 N N . TYR A 1 88 ? -6.020 4.929 5.970 1.00 88.88 88 TYR A N 1
ATOM 699 C CA . TYR A 1 88 ? -6.958 5.392 6.998 1.00 88.88 88 TYR A CA 1
ATOM 700 C C . TYR A 1 88 ? -8.104 4.414 7.242 1.00 88.88 88 TYR A C 1
ATOM 702 O O . TYR A 1 88 ? -8.500 4.237 8.389 1.00 88.88 88 TYR A O 1
ATOM 710 N N . LEU A 1 89 ? -8.582 3.740 6.195 1.00 88.62 89 LEU A N 1
ATOM 711 C CA . LEU A 1 89 ? -9.608 2.711 6.314 1.00 88.62 89 LEU A CA 1
ATOM 712 C C . LEU A 1 89 ? -9.130 1.529 7.165 1.00 88.62 89 LEU A C 1
ATOM 714 O O . LEU A 1 89 ? -9.788 1.163 8.134 1.00 88.62 89 LEU A O 1
ATOM 718 N N . LEU A 1 90 ? -7.951 0.981 6.857 1.00 87.94 90 LEU A N 1
ATOM 719 C CA . LEU A 1 90 ? -7.374 -0.128 7.622 1.00 87.94 90 LEU A CA 1
ATOM 720 C C . LEU A 1 90 ? -7.077 0.266 9.069 1.00 87.94 90 LEU A C 1
ATOM 722 O O . LEU A 1 90 ? -7.325 -0.520 9.976 1.00 87.94 90 LEU A O 1
ATOM 726 N N . LEU A 1 91 ? -6.570 1.481 9.295 1.00 88.25 91 LEU A N 1
ATOM 727 C CA . LEU A 1 91 ? -6.321 1.977 10.647 1.00 88.25 91 LEU A CA 1
ATOM 728 C C . LEU A 1 91 ? -7.631 2.163 11.429 1.00 88.25 91 LEU A C 1
ATOM 730 O O . LEU A 1 91 ? -7.694 1.797 12.598 1.00 88.25 91 LEU A O 1
ATOM 734 N N . GLY A 1 92 ? -8.680 2.673 10.778 1.00 88.12 92 GLY A N 1
ATOM 735 C CA . GLY A 1 92 ? -10.017 2.794 11.362 1.00 88.12 92 GLY A CA 1
ATOM 736 C C . GLY A 1 92 ? -10.605 1.439 11.760 1.00 88.12 92 GLY A C 1
ATOM 737 O O . GLY A 1 92 ? -11.134 1.309 12.857 1.00 88.12 92 GLY A O 1
ATOM 738 N N . MET A 1 93 ? -10.430 0.406 10.931 1.00 86.62 93 MET A N 1
ATOM 739 C CA . MET A 1 93 ? -10.860 -0.963 11.251 1.00 86.62 93 MET A CA 1
ATOM 740 C C . MET A 1 93 ? -10.111 -1.575 12.437 1.00 86.62 93 MET A C 1
ATOM 742 O O . MET A 1 93 ? -10.716 -2.263 13.255 1.00 86.62 93 MET A O 1
ATOM 746 N N . ILE A 1 94 ? -8.801 -1.334 12.545 1.00 87.81 94 ILE A N 1
ATOM 747 C CA . ILE A 1 94 ? -7.995 -1.806 13.683 1.00 87.81 94 ILE A CA 1
ATOM 748 C C . ILE A 1 94 ? -8.456 -1.117 14.970 1.00 87.81 94 ILE A C 1
ATOM 750 O O . ILE A 1 94 ? -8.680 -1.771 15.985 1.00 87.81 94 ILE A O 1
ATOM 754 N N . GLU A 1 95 ? -8.629 0.205 14.924 1.00 86.50 95 GLU A N 1
ATOM 755 C CA . GLU A 1 95 ? -9.049 0.993 16.083 1.00 86.50 95 GLU A CA 1
ATOM 756 C C . GLU A 1 95 ? -10.503 0.720 16.483 1.00 86.50 95 GLU A C 1
ATOM 758 O O . GLU A 1 95 ? -10.814 0.795 17.669 1.00 86.50 95 GLU A O 1
ATOM 763 N N . SER A 1 96 ? -11.374 0.324 15.547 1.00 83.94 96 SER A N 1
ATOM 764 C CA . SER A 1 96 ? -12.758 -0.086 15.835 1.00 83.94 96 SER A CA 1
ATOM 765 C C . SER A 1 96 ? -12.815 -1.235 16.846 1.00 83.94 96 SER A C 1
ATOM 767 O O . SER A 1 96 ? -13.668 -1.241 17.729 1.00 83.94 96 SER A O 1
ATOM 769 N N . GLN A 1 97 ? -11.831 -2.139 16.807 1.00 82.06 97 GLN A N 1
ATOM 770 C CA . GLN A 1 97 ? -11.721 -3.252 17.754 1.00 82.06 97 GLN A CA 1
ATOM 771 C C . GLN A 1 97 ? -11.220 -2.829 19.146 1.00 82.06 97 GLN A C 1
ATOM 773 O O . GLN A 1 97 ? -11.339 -3.598 20.096 1.00 82.06 97 GLN A O 1
ATOM 778 N N . ARG A 1 98 ? -10.644 -1.626 19.291 1.00 80.75 98 ARG A N 1
ATOM 779 C CA . ARG A 1 98 ? -10.083 -1.116 20.557 1.00 80.75 98 ARG A CA 1
ATOM 780 C C . ARG A 1 98 ? -10.953 -0.041 21.196 1.00 80.75 98 ARG A C 1
ATOM 782 O O . ARG A 1 98 ? -11.234 -0.102 22.389 1.00 80.75 98 ARG A O 1
ATOM 789 N N . LYS A 1 99 ? -11.298 0.996 20.427 1.00 77.25 99 LYS A N 1
ATOM 790 C CA . LYS A 1 99 ? -12.033 2.188 20.867 1.00 77.25 99 LYS A CA 1
ATOM 791 C C . LYS A 1 99 ? -12.859 2.755 19.713 1.00 77.25 99 LYS A C 1
ATOM 793 O O . LYS A 1 99 ? -12.320 3.353 18.783 1.00 77.25 99 LYS A O 1
ATOM 798 N N . VAL A 1 100 ? -14.179 2.674 19.850 1.00 73.06 100 VAL A N 1
ATOM 799 C CA . VAL A 1 100 ? -15.154 3.076 18.822 1.00 73.06 100 VAL A CA 1
ATOM 800 C C . VAL A 1 100 ? -14.977 4.536 18.368 1.00 73.06 100 VAL A C 1
ATOM 802 O O . VAL A 1 100 ? -14.932 4.811 17.173 1.00 73.06 100 VAL A O 1
ATOM 805 N N . GLY A 1 101 ? -14.769 5.480 19.295 1.00 77.75 101 GLY A N 1
ATOM 806 C CA . GLY A 1 101 ? -14.741 6.914 18.957 1.00 77.75 101 GLY A CA 1
ATOM 807 C C . GLY A 1 101 ? -13.584 7.356 18.045 1.00 77.75 101 GLY A C 1
ATOM 808 O O . GLY A 1 101 ? -13.743 8.259 17.224 1.00 77.75 101 GLY A O 1
ATOM 809 N N . LYS A 1 102 ? -12.409 6.715 18.140 1.00 80.50 102 LYS A N 1
ATOM 810 C CA . LYS A 1 102 ? -11.274 7.035 17.250 1.00 80.50 102 LYS A CA 1
ATOM 811 C C . LYS A 1 102 ? -11.457 6.445 15.853 1.00 80.50 102 LYS A C 1
ATOM 813 O O . LYS A 1 102 ? -11.006 7.046 14.876 1.00 80.50 102 LYS A O 1
ATOM 818 N N . ALA A 1 103 ? -12.129 5.301 15.760 1.00 84.25 103 ALA A N 1
ATOM 819 C CA . ALA A 1 103 ? -12.364 4.600 14.508 1.00 84.25 103 ALA A CA 1
ATOM 820 C C . ALA A 1 103 ? -13.218 5.431 13.545 1.00 84.25 103 ALA A C 1
ATOM 822 O O . ALA A 1 103 ? -12.825 5.637 12.400 1.00 84.25 103 ALA A O 1
ATOM 823 N N . GLU A 1 104 ? -14.321 6.000 14.031 1.00 84.06 104 GLU A N 1
ATOM 824 C CA . GLU A 1 104 ? -15.257 6.773 13.207 1.00 84.06 104 GLU A CA 1
ATOM 825 C C . GLU A 1 104 ? -14.585 7.987 12.540 1.00 84.06 104 GLU A C 1
ATOM 827 O O . GLU A 1 104 ? -14.790 8.278 11.360 1.00 84.06 104 GLU A O 1
ATOM 832 N N . THR A 1 105 ? -13.690 8.660 13.270 1.00 87.94 105 THR A N 1
ATOM 833 C CA . THR A 1 105 ? -12.932 9.806 12.746 1.00 87.94 105 THR A CA 1
ATOM 834 C C . THR A 1 105 ? -11.984 9.382 11.618 1.00 87.94 105 THR A C 1
ATOM 836 O O . THR A 1 105 ? -11.847 10.079 10.609 1.00 87.94 105 THR A O 1
ATOM 839 N N . LEU A 1 106 ? -11.332 8.224 11.762 1.00 88.06 106 LEU A N 1
ATOM 840 C CA . LEU A 1 106 ? -10.427 7.672 10.752 1.00 88.06 106 LEU A CA 1
ATOM 841 C C . LEU A 1 106 ? -11.180 7.181 9.510 1.00 88.06 106 LEU A C 1
ATOM 843 O O . LEU A 1 106 ? -10.725 7.434 8.394 1.00 88.06 106 LEU A O 1
ATOM 847 N N . LEU A 1 107 ? -12.345 6.554 9.685 1.00 87.44 107 LEU A N 1
ATOM 848 C CA . LEU A 1 107 ? -13.195 6.087 8.58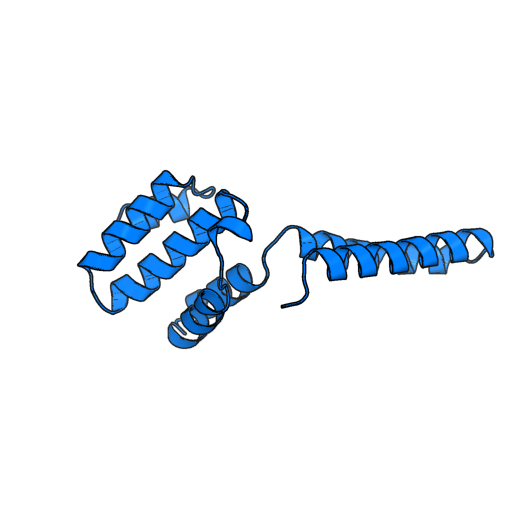6 1.00 87.44 107 LEU A CA 1
ATOM 849 C C . LEU A 1 107 ? -13.777 7.259 7.780 1.00 87.44 107 LEU A C 1
ATOM 851 O O . LEU A 1 107 ? -13.655 7.282 6.553 1.00 87.44 107 LEU A O 1
ATOM 855 N N . LYS A 1 108 ? -14.272 8.310 8.451 1.00 87.56 108 LYS A N 1
ATOM 856 C CA . LYS A 1 108 ? -14.679 9.570 7.797 1.00 87.56 108 LYS A CA 1
ATOM 857 C C . LYS A 1 108 ? -13.524 10.201 7.016 1.00 87.56 108 LYS A C 1
ATOM 859 O O . LYS A 1 108 ? -13.693 10.636 5.876 1.00 87.56 108 LYS A O 1
ATOM 864 N N . LYS A 1 109 ? -12.315 10.198 7.587 1.00 87.56 109 LYS A N 1
ATOM 865 C CA . LYS A 1 109 ? -11.110 10.691 6.903 1.00 87.56 109 LYS A CA 1
ATOM 866 C C . LYS A 1 109 ? -10.750 9.845 5.678 1.00 87.56 109 LYS A C 1
ATOM 868 O O . LYS A 1 109 ? -10.339 10.405 4.660 1.00 87.56 109 LYS A O 1
ATOM 873 N N . ALA A 1 110 ? -10.920 8.526 5.744 1.00 87.06 110 ALA A N 1
ATOM 874 C CA . ALA A 1 110 ? -10.701 7.622 4.617 1.00 87.06 110 ALA A CA 1
ATOM 875 C C . ALA A 1 110 ? -11.658 7.920 3.453 1.00 87.06 110 ALA A C 1
ATOM 877 O O . ALA A 1 110 ? -11.209 8.044 2.312 1.00 87.06 110 ALA A O 1
ATOM 878 N N . LEU A 1 111 ? -12.947 8.122 3.749 1.00 85.50 111 LEU A N 1
ATOM 879 C CA . LEU A 1 111 ? -13.960 8.509 2.762 1.00 85.50 111 LEU A CA 1
ATOM 880 C C . LEU A 1 111 ? -13.613 9.840 2.088 1.00 85.50 111 LEU A C 1
ATOM 882 O O . LEU A 1 111 ? -13.548 9.901 0.860 1.00 85.50 111 LEU A O 1
ATOM 886 N N . ASN A 1 112 ? -13.289 10.867 2.879 1.00 86.06 112 ASN A N 1
ATOM 887 C CA . ASN A 1 112 ? -12.932 12.198 2.370 1.00 86.06 112 ASN A CA 1
ATOM 888 C C . ASN A 1 112 ? -11.648 12.203 1.529 1.00 86.06 112 ASN A C 1
ATOM 890 O O . ASN A 1 112 ? -11.479 13.043 0.650 1.00 86.06 112 ASN A O 1
ATOM 894 N N . THR A 1 113 ? -10.729 11.269 1.782 1.00 83.81 113 THR A N 1
ATOM 895 C CA . THR A 1 113 ? -9.479 11.158 1.014 1.00 83.81 113 THR A CA 1
ATOM 896 C C . THR A 1 113 ? -9.717 10.625 -0.410 1.00 83.81 113 THR A C 1
ATOM 898 O O . THR A 1 113 ? -8.908 10.883 -1.303 1.00 83.81 113 THR A O 1
ATOM 901 N N . GLY A 1 114 ? -10.827 9.919 -0.652 1.00 81.69 114 GLY A N 1
ATOM 902 C CA . GLY A 1 114 ? -11.176 9.380 -1.968 1.00 81.69 114 GLY A CA 1
ATOM 903 C C . GLY A 1 114 ? -10.833 7.899 -2.108 1.00 81.69 114 GLY A C 1
ATOM 904 O O . GLY A 1 114 ? -9.889 7.506 -2.799 1.00 81.69 114 GLY A O 1
ATOM 905 N N . LEU A 1 115 ? -11.623 7.067 -1.438 1.00 80.94 115 LEU A N 1
ATOM 906 C CA . LEU A 1 115 ? -11.571 5.613 -1.539 1.00 80.94 115 LEU A CA 1
ATOM 907 C C . LEU A 1 115 ? -12.045 5.149 -2.930 1.00 80.94 115 LEU A C 1
ATOM 909 O O . LEU A 1 115 ? -13.021 5.680 -3.458 1.00 80.94 115 LEU A O 1
ATOM 913 N N . ARG A 1 116 ? -11.365 4.171 -3.544 1.00 75.62 116 ARG A N 1
ATOM 914 C CA . ARG A 1 116 ? -11.636 3.795 -4.947 1.00 75.62 116 ARG A CA 1
ATOM 915 C C . ARG A 1 116 ? -12.742 2.751 -5.113 1.00 75.62 116 ARG A C 1
ATOM 917 O O . ARG A 1 116 ? -13.523 2.884 -6.044 1.00 75.62 116 ARG A O 1
ATOM 924 N N . MET A 1 117 ? -12.803 1.738 -4.250 1.00 79.81 117 MET A N 1
ATOM 925 C CA . MET A 1 117 ? -13.800 0.658 -4.330 1.00 79.81 117 MET A CA 1
ATOM 926 C C . MET A 1 117 ? -15.070 1.004 -3.557 1.00 79.81 117 MET A C 1
ATOM 928 O O . MET A 1 117 ? -15.004 1.436 -2.409 1.00 79.81 117 MET A O 1
ATOM 932 N N . ASP A 1 118 ? -16.229 0.757 -4.165 1.00 81.00 118 ASP A N 1
ATOM 933 C CA . ASP A 1 118 ? -17.531 1.047 -3.554 1.00 81.00 118 ASP A CA 1
ATOM 934 C C . ASP A 1 118 ? -17.851 0.139 -2.361 1.00 81.00 118 ASP A C 1
ATOM 936 O O . ASP A 1 118 ? -18.450 0.597 -1.390 1.00 81.00 118 ASP A O 1
ATOM 940 N N . GLN A 1 119 ? -17.363 -1.105 -2.375 1.00 79.56 119 GLN A N 1
ATOM 941 C CA . GLN A 1 119 ? -17.451 -2.020 -1.230 1.00 79.56 119 GLN A CA 1
ATOM 942 C C . GLN A 1 119 ? -16.755 -1.439 0.005 1.00 79.56 119 GLN A C 1
ATOM 944 O O . GLN A 1 119 ? -17.336 -1.379 1.086 1.00 79.56 119 GLN A O 1
ATOM 949 N N . ASP A 1 120 ? -15.538 -0.925 -0.175 1.00 78.94 120 ASP A N 1
ATOM 950 C CA . ASP A 1 120 ? -14.781 -0.317 0.914 1.00 78.94 120 ASP A CA 1
ATOM 951 C C . ASP A 1 120 ? -15.429 1.003 1.375 1.00 78.94 120 ASP A C 1
ATOM 953 O O . ASP A 1 120 ? -15.348 1.359 2.550 1.00 78.94 120 ASP A O 1
ATOM 957 N N . LYS A 1 121 ? -16.110 1.733 0.472 1.00 80.75 121 LYS A N 1
ATOM 958 C CA . LYS A 1 121 ? -16.856 2.954 0.829 1.00 80.75 121 LYS A CA 1
ATOM 959 C C . LYS A 1 121 ? -18.060 2.625 1.701 1.00 80.75 121 LYS A C 1
ATOM 961 O O . LYS A 1 121 ? -18.333 3.373 2.632 1.00 80.75 121 LYS A O 1
ATOM 966 N N . ALA A 1 122 ? -18.782 1.548 1.397 1.00 80.50 122 ALA A N 1
ATOM 967 C CA . ALA A 1 122 ? -19.889 1.082 2.227 1.00 80.50 122 ALA A CA 1
ATOM 968 C C . ALA A 1 122 ? -19.384 0.672 3.617 1.00 80.50 122 ALA A C 1
ATOM 970 O O . ALA A 1 122 ? -19.948 1.080 4.625 1.00 80.50 122 ALA A O 1
ATOM 971 N N . LEU A 1 123 ? -18.254 -0.034 3.660 1.00 79.00 123 LEU A N 1
ATOM 972 C CA . LEU A 1 123 ? -17.626 -0.484 4.898 1.00 79.00 123 LEU A CA 1
ATOM 973 C C . LEU A 1 123 ? -17.137 0.671 5.786 1.00 79.00 123 LEU A C 1
ATOM 975 O O . LEU A 1 123 ? -17.159 0.558 7.003 1.00 79.00 123 LEU A O 1
ATOM 979 N N . ALA A 1 124 ? -16.722 1.791 5.191 1.00 78.75 124 ALA A N 1
ATOM 980 C CA . ALA A 1 124 ? -16.328 2.993 5.926 1.00 78.75 124 ALA A CA 1
ATOM 981 C C . ALA A 1 124 ? -17.506 3.888 6.365 1.00 78.75 124 ALA A C 1
ATOM 983 O O . ALA A 1 124 ? -17.278 4.861 7.081 1.00 78.75 124 ALA A O 1
ATOM 984 N N . LYS A 1 125 ? -18.730 3.616 5.893 1.00 77.56 125 LYS A N 1
ATOM 9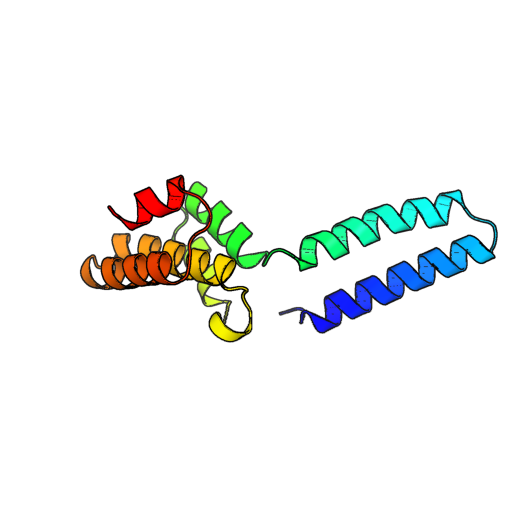85 C CA . LYS A 1 125 ? -19.957 4.346 6.263 1.00 77.56 125 LYS A CA 1
ATOM 986 C C . LYS A 1 125 ? -20.769 3.657 7.368 1.00 77.56 125 LYS A C 1
ATOM 988 O O . LYS A 1 125 ? -21.714 4.274 7.852 1.00 77.56 125 LYS A O 1
ATOM 993 N N . LEU A 1 126 ? -20.432 2.407 7.689 1.00 63.88 126 LEU A N 1
ATOM 994 C CA . LEU A 1 126 ? -20.940 1.653 8.839 1.00 63.88 126 LEU A CA 1
ATOM 995 C C . LEU A 1 126 ? -20.410 2.248 10.147 1.00 63.88 126 LEU A C 1
ATOM 997 O O . LEU A 1 126 ? -21.209 2.296 11.104 1.00 63.88 126 LEU A O 1
#

Sequence (126 aa):
MLSKIIRLGLTAIIFGWSVWQFIDGEIGNGIALLLPAAIVLFTYFRNERILISLYHMRKSDVAKAEKSLLRISSPQKSLIKGQLAYYYLLLGMIESQRKVGKAETLLKKALNTGLRMDQDKALAKL

Secondary structure (DSSP, 8-state):
---HHHHHHHHHHHHHHHHHHHHTT-HHHHHHHHHHHHHHHHHHHS-HHHHHHHHHHHTT-HHHHHHHHHT-S-HHHHS-HHHHHHHHHHHHHHHHTT-HHHHHHHHHHHHHHH-S-HHHHHHTT-

Foldseek 3Di:
DCPLVNLVVVLVVLLVVLVVCVVVVVPVVSVVSVVVSVVSVVCSVDDVLLVQLVVCVVVVNLVSSVVSLVVCVCLPVRDDLQVSLSSLLSVLVSCCVPPVVVSLVSLVVSVVSPHPDPVSVVVSVD

Radius of gyration: 19.09 Å; chains: 1; bounding box: 46×27×51 Å